Protein AF-A0A2K3L9N1-F1 (afdb_monomer)

Radius of gyration: 13.88 Å; Cα contacts (8 Å, |Δi|>4): 124; chains: 1; bounding box: 34×28×40 Å

Structure (mmCIF, N/CA/C/O backbone):
data_AF-A0A2K3L9N1-F1
#
_entry.id   AF-A0A2K3L9N1-F1
#
loop_
_atom_site.group_PDB
_atom_site.id
_atom_site.type_symbol
_atom_site.label_atom_id
_atom_site.label_alt_id
_atom_site.label_comp_id
_atom_site.label_asym_id
_atom_site.label_entity_id
_atom_site.label_s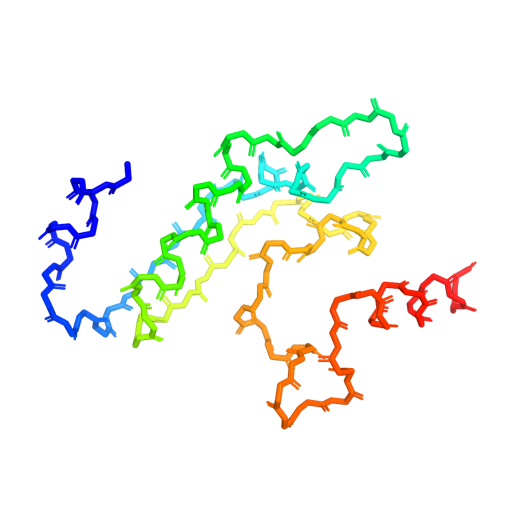eq_id
_atom_site.pdbx_PDB_ins_code
_atom_site.Cartn_x
_atom_site.Cartn_y
_atom_site.Cartn_z
_atom_site.occupancy
_atom_site.B_iso_or_equiv
_atom_site.auth_seq_id
_atom_site.auth_comp_id
_atom_site.auth_asym_id
_atom_site.auth_atom_id
_atom_site.pdbx_PDB_model_num
ATOM 1 N N . MET A 1 1 ? 7.489 5.240 13.591 1.00 83.81 1 MET A N 1
ATOM 2 C CA . MET A 1 1 ? 6.244 4.552 13.190 1.00 83.81 1 MET A CA 1
ATOM 3 C C . MET A 1 1 ? 5.232 4.450 14.329 1.00 83.81 1 MET A C 1
ATOM 5 O O . MET A 1 1 ? 4.078 4.782 14.113 1.00 83.81 1 MET A O 1
ATOM 9 N N . GLN A 1 2 ? 5.660 4.076 15.541 1.00 87.00 2 GLN A N 1
ATOM 10 C CA . GLN A 1 2 ? 4.781 3.850 16.704 1.00 87.00 2 GLN A CA 1
ATOM 11 C C . GLN A 1 2 ? 3.746 4.957 16.981 1.00 87.00 2 GLN A C 1
ATOM 13 O O . GLN A 1 2 ? 2.608 4.636 17.290 1.00 87.00 2 GLN A O 1
ATOM 18 N N . GLN A 1 3 ? 4.095 6.237 16.812 1.00 93.62 3 GLN A N 1
ATOM 19 C CA . GLN A 1 3 ? 3.157 7.347 17.029 1.00 93.62 3 GLN A CA 1
ATOM 20 C C . GLN A 1 3 ? 1.924 7.294 16.109 1.00 93.62 3 GLN A C 1
ATOM 22 O O . GLN A 1 3 ? 0.809 7.465 16.589 1.00 93.62 3 GLN A O 1
ATOM 27 N N . LEU A 1 4 ? 2.104 7.031 14.808 1.00 92.94 4 LEU A N 1
ATOM 28 C CA . LEU A 1 4 ? 0.986 6.965 13.856 1.00 92.94 4 LEU A CA 1
ATOM 29 C C . LEU A 1 4 ? 0.049 5.800 14.191 1.00 92.94 4 LEU A C 1
ATOM 31 O O . LEU A 1 4 ? -1.166 5.963 14.218 1.00 92.94 4 LEU A O 1
ATOM 35 N N . VAL A 1 5 ? 0.629 4.643 14.517 1.00 94.50 5 VAL A N 1
ATOM 36 C CA . VAL A 1 5 ? -0.119 3.450 14.937 1.00 94.50 5 VAL A CA 1
ATOM 37 C C . VAL A 1 5 ? -0.880 3.717 16.237 1.00 94.50 5 VAL A C 1
ATOM 39 O O . VAL A 1 5 ? -2.045 3.351 16.359 1.00 94.50 5 VAL A O 1
ATOM 42 N N . GLN A 1 6 ? -0.259 4.415 17.190 1.00 95.25 6 GLN A N 1
ATOM 43 C CA . GLN A 1 6 ? -0.907 4.808 18.439 1.00 95.25 6 GLN A CA 1
ATOM 44 C C . GLN A 1 6 ? -2.093 5.753 18.206 1.00 95.25 6 GLN A C 1
ATOM 46 O O . GLN A 1 6 ? -3.113 5.601 18.871 1.00 95.25 6 GLN A O 1
ATOM 51 N N . TRP A 1 7 ? -1.984 6.708 17.277 1.00 95.50 7 TRP A N 1
ATOM 52 C CA . TRP A 1 7 ? -3.086 7.615 16.938 1.00 95.50 7 TRP A CA 1
ATOM 53 C C . TRP A 1 7 ? -4.273 6.898 16.300 1.00 95.50 7 TRP A C 1
ATOM 55 O O . TRP A 1 7 ? -5.413 7.228 16.612 1.00 95.50 7 TRP A O 1
ATOM 65 N N . CYS A 1 8 ? -4.016 5.908 15.445 1.00 95.25 8 CYS A N 1
ATOM 66 C CA . CYS A 1 8 ? -5.058 5.044 14.892 1.00 95.25 8 CYS A CA 1
ATOM 67 C C . CYS A 1 8 ? -5.781 4.239 15.986 1.00 95.25 8 CYS A C 1
ATOM 69 O O . CYS A 1 8 ? -6.974 3.971 15.866 1.00 95.25 8 CYS A O 1
ATOM 71 N N . GLY A 1 9 ? -5.075 3.893 17.066 1.00 92.12 9 GLY A N 1
ATOM 72 C CA . GLY A 1 9 ? -5.612 3.097 18.161 1.00 92.12 9 GLY A CA 1
ATOM 73 C C . GLY A 1 9 ? -5.708 1.608 17.822 1.00 92.12 9 GLY A C 1
ATOM 74 O O . GLY A 1 9 ? -5.357 1.154 16.731 1.00 92.12 9 GLY A O 1
ATOM 75 N N . SER A 1 10 ? -6.160 0.813 18.793 1.00 87.19 10 SER A N 1
ATOM 76 C CA . SER A 1 10 ? -6.351 -0.621 18.582 1.00 87.19 10 SER A CA 1
ATOM 77 C C . SER A 1 10 ? -7.563 -0.874 17.683 1.00 87.19 10 SER A C 1
ATOM 79 O O . SER A 1 10 ? -8.608 -0.251 17.846 1.00 87.19 10 SER A O 1
ATOM 81 N N . LYS A 1 11 ? -7.427 -1.827 16.749 1.00 90.69 11 LYS A N 1
ATOM 82 C CA . LYS A 1 11 ? -8.489 -2.239 15.809 1.00 90.69 11 LYS A CA 1
ATOM 83 C C . LYS A 1 11 ? -8.960 -1.141 14.843 1.00 90.69 11 LYS A C 1
ATOM 85 O O . LYS A 1 11 ? -10.115 -1.145 14.436 1.00 90.69 11 LYS A O 1
ATOM 90 N N . PHE A 1 12 ? -8.081 -0.213 14.473 1.00 96.69 12 PHE A N 1
ATOM 91 C CA . PHE A 1 12 ? -8.393 0.795 13.462 1.00 96.69 12 PHE A CA 1
ATOM 92 C C . PHE A 1 12 ? -8.789 0.152 12.123 1.00 96.69 12 PHE A C 1
ATOM 94 O O . PHE A 1 12 ? -7.973 -0.522 11.494 1.00 96.69 12 PHE A O 1
ATOM 101 N N . ASP A 1 13 ? -10.015 0.416 11.676 1.00 96.94 13 ASP A N 1
ATOM 102 C CA . ASP A 1 13 ? -10.618 -0.062 10.424 1.00 96.94 13 ASP A CA 1
ATOM 103 C C . ASP A 1 13 ? -10.895 1.088 9.429 1.00 96.94 13 ASP A C 1
ATOM 105 O O . ASP A 1 13 ? -11.654 0.961 8.461 1.00 96.94 13 ASP A O 1
ATOM 109 N N . GLY A 1 14 ? -10.291 2.251 9.686 1.00 96.44 14 GLY A N 1
ATOM 110 C CA . GLY A 1 14 ? -10.430 3.451 8.872 1.00 96.44 14 GLY A CA 1
ATOM 111 C C . GLY A 1 14 ? -9.654 3.389 7.554 1.00 96.44 14 GLY A C 1
ATOM 112 O O . GLY A 1 14 ? -9.148 2.348 7.134 1.00 96.44 14 GLY A O 1
ATOM 113 N N . LEU A 1 15 ? -9.577 4.531 6.873 1.00 96.75 15 LEU A N 1
ATOM 114 C CA . LEU A 1 15 ? -8.868 4.677 5.602 1.00 96.75 15 LEU A CA 1
ATOM 115 C C . LEU A 1 15 ? -7.464 5.260 5.819 1.00 96.75 15 LEU A C 1
ATOM 117 O O . LEU A 1 15 ? -7.318 6.309 6.442 1.00 96.75 15 LEU A O 1
ATOM 121 N N . ILE A 1 16 ? -6.450 4.613 5.245 1.00 96.69 16 ILE A N 1
ATOM 122 C CA . ILE A 1 16 ? -5.086 5.129 5.101 1.00 96.69 16 ILE A CA 1
ATOM 123 C C . ILE A 1 16 ? -4.869 5.482 3.632 1.00 96.69 16 ILE A C 1
ATOM 125 O O . ILE A 1 16 ? -5.031 4.638 2.750 1.00 96.69 16 ILE A O 1
ATOM 129 N N . ILE A 1 17 ? -4.475 6.726 3.370 1.00 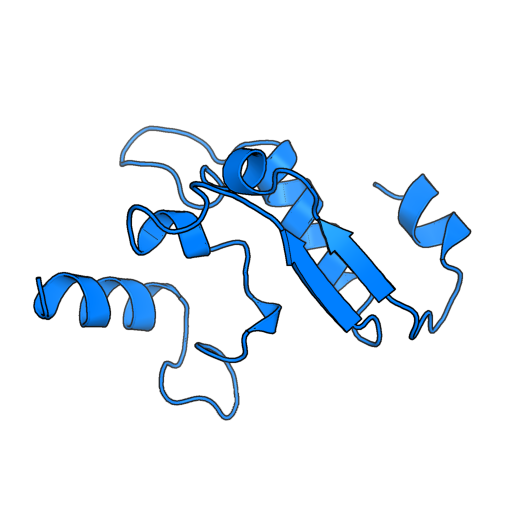97.19 17 ILE A N 1
ATOM 130 C CA . ILE A 1 17 ? -4.117 7.188 2.028 1.00 97.19 17 ILE A CA 1
ATOM 131 C C . ILE A 1 17 ? -2.611 7.415 2.000 1.00 97.19 17 ILE A C 1
ATOM 133 O O . ILE A 1 17 ? -2.095 8.292 2.692 1.00 97.19 17 ILE A O 1
ATOM 137 N N . PHE A 1 18 ? -1.904 6.630 1.191 1.00 96.00 18 PHE A N 1
ATOM 138 C CA . PHE A 1 18 ? -0.518 6.926 0.861 1.00 96.00 18 PHE A CA 1
ATOM 139 C C . PHE A 1 18 ? -0.494 7.870 -0.332 1.00 96.00 18 PHE A C 1
ATOM 141 O O . PHE A 1 18 ? -0.627 7.434 -1.476 1.00 96.00 18 PHE A O 1
ATOM 148 N N . ASP A 1 19 ? -0.336 9.157 -0.046 1.00 95.00 19 ASP A N 1
ATOM 149 C CA . ASP A 1 19 ? -0.172 10.188 -1.064 1.00 95.00 19 ASP A CA 1
ATOM 150 C C . ASP A 1 19 ? 1.270 10.248 -1.585 1.00 95.00 19 ASP A C 1
ATOM 152 O O . ASP A 1 19 ? 2.227 9.992 -0.848 1.00 95.00 19 ASP A O 1
ATOM 156 N N . GLU A 1 20 ? 1.421 10.531 -2.877 1.00 93.00 20 GLU A N 1
ATOM 157 C CA . GLU A 1 20 ? 2.685 10.459 -3.619 1.00 93.00 20 GLU A CA 1
ATOM 158 C C . GLU A 1 20 ? 3.513 9.200 -3.306 1.00 93.00 20 GLU A C 1
ATOM 160 O O . GLU A 1 20 ? 4.737 9.225 -3.107 1.00 93.00 20 GLU A O 1
ATOM 165 N N . CYS A 1 21 ? 2.830 8.052 -3.252 1.00 92.56 21 CYS A N 1
ATOM 166 C CA . CYS A 1 21 ? 3.406 6.829 -2.699 1.00 92.56 21 CYS A CA 1
ATOM 167 C C . CYS A 1 21 ? 4.536 6.220 -3.542 1.00 92.56 21 CYS A C 1
ATOM 169 O O . CYS A 1 21 ? 5.242 5.341 -3.052 1.00 92.56 21 CYS A O 1
ATOM 171 N N . HIS A 1 22 ? 4.815 6.746 -4.744 1.00 89.88 22 HIS A N 1
ATOM 172 C CA . HIS A 1 22 ? 6.009 6.381 -5.518 1.00 89.88 22 HIS A CA 1
ATOM 173 C C . HIS A 1 22 ? 7.320 6.587 -4.734 1.00 89.88 22 HIS A C 1
ATOM 175 O O . HIS A 1 22 ? 8.337 5.977 -5.065 1.00 89.88 22 HIS A O 1
ATOM 181 N N . LYS A 1 23 ? 7.323 7.397 -3.665 1.00 88.50 23 LYS A N 1
ATOM 182 C CA . LYS A 1 23 ? 8.463 7.530 -2.740 1.00 88.50 23 LYS A CA 1
ATOM 183 C C . LYS A 1 23 ? 8.808 6.232 -1.992 1.00 88.50 23 LYS A C 1
ATOM 185 O O . LYS A 1 23 ? 9.932 6.099 -1.513 1.00 88.50 23 LYS A O 1
ATOM 190 N N . ALA A 1 24 ? 7.886 5.270 -1.922 1.00 90.69 24 ALA A N 1
ATOM 191 C CA . ALA A 1 24 ? 8.082 3.956 -1.309 1.00 90.69 24 ALA A CA 1
ATOM 192 C C . ALA A 1 24 ? 8.564 2.872 -2.297 1.00 90.69 24 ALA A C 1
ATOM 194 O O . ALA A 1 24 ? 8.821 1.744 -1.881 1.00 90.69 24 ALA A O 1
ATOM 195 N N . LYS A 1 25 ? 8.746 3.199 -3.589 1.00 86.38 25 LYS A N 1
ATOM 196 C CA . LYS A 1 25 ? 9.086 2.225 -4.648 1.00 86.38 25 LYS A CA 1
ATOM 197 C C . LYS A 1 25 ? 10.370 1.429 -4.402 1.00 86.38 25 LYS A C 1
ATOM 199 O O . LYS A 1 25 ? 10.496 0.298 -4.849 1.00 86.38 25 LYS A O 1
ATOM 204 N N . ASN A 1 26 ? 11.312 1.999 -3.652 1.00 85.31 26 ASN A N 1
ATOM 205 C CA . ASN A 1 26 ? 12.592 1.373 -3.317 1.00 85.31 26 ASN A CA 1
ATOM 206 C C . ASN A 1 26 ? 12.487 0.490 -2.055 1.00 85.31 26 ASN A C 1
ATOM 208 O O . ASN A 1 26 ? 13.390 0.496 -1.214 1.00 85.31 26 ASN A O 1
ATOM 212 N N . LEU A 1 27 ? 11.357 -0.201 -1.876 1.00 86.50 27 LEU A N 1
ATOM 213 C CA . LEU A 1 27 ? 11.203 -1.242 -0.859 1.00 86.50 27 LEU A CA 1
ATOM 214 C C . LEU A 1 27 ? 11.967 -2.504 -1.277 1.00 86.50 27 LEU A C 1
ATOM 216 O O . LEU A 1 27 ? 12.714 -3.052 -0.474 1.00 86.50 27 LEU A O 1
ATOM 220 N N . VAL A 1 28 ? 11.835 -2.907 -2.544 1.00 85.06 28 VAL A N 1
ATOM 221 C CA . VAL A 1 28 ? 12.658 -3.954 -3.159 1.00 85.06 28 VAL A CA 1
ATOM 222 C C . VAL A 1 28 ? 13.738 -3.264 -3.997 1.00 85.06 28 VAL A C 1
ATOM 224 O O . VAL A 1 28 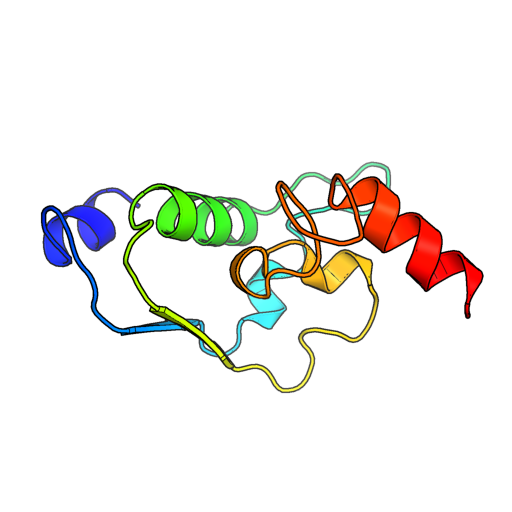? 13.440 -2.736 -5.071 1.00 85.06 28 VAL A O 1
ATOM 227 N N . PRO A 1 29 ? 14.978 -3.169 -3.490 1.00 79.06 29 PRO A N 1
ATOM 228 C CA . PRO A 1 29 ? 16.045 -2.456 -4.176 1.00 79.06 29 PRO A CA 1
ATOM 229 C C . PRO A 1 29 ? 16.570 -3.231 -5.393 1.00 79.06 29 PRO A C 1
ATOM 231 O O . PRO A 1 29 ? 16.524 -4.458 -5.448 1.00 79.06 29 PRO A O 1
ATOM 234 N N . GLU A 1 30 ? 17.158 -2.506 -6.347 1.00 78.38 30 GLU A N 1
ATOM 235 C CA . GLU A 1 30 ? 18.016 -3.111 -7.373 1.00 78.38 30 GLU A CA 1
ATOM 236 C C . GLU A 1 30 ? 19.205 -3.839 -6.722 1.00 78.38 30 GLU A C 1
ATOM 238 O O . GLU A 1 30 ? 19.639 -3.483 -5.619 1.00 78.38 30 GLU A O 1
ATOM 243 N N . LYS A 1 31 ? 19.773 -4.834 -7.421 1.00 74.50 31 LYS A N 1
ATOM 244 C CA . LYS A 1 31 ? 20.932 -5.599 -6.934 1.00 74.50 31 LYS A CA 1
ATOM 245 C C . LYS A 1 31 ? 22.026 -4.662 -6.399 1.00 74.50 31 LYS A C 1
ATOM 247 O O . LYS A 1 31 ? 22.510 -3.788 -7.112 1.00 74.50 31 LYS A O 1
ATOM 252 N N . GLY A 1 32 ? 22.417 -4.870 -5.141 1.00 70.81 32 GLY A N 1
ATOM 253 C CA . GLY A 1 32 ? 23.479 -4.111 -4.469 1.00 70.81 32 GLY A CA 1
ATOM 254 C C . GLY A 1 32 ? 23.028 -2.854 -3.712 1.00 70.81 32 GLY A C 1
ATOM 255 O O . GLY A 1 32 ? 23.861 -2.222 -3.065 1.00 70.81 32 GLY A O 1
ATOM 256 N N . LYS A 1 33 ? 21.738 -2.490 -3.736 1.00 79.62 33 LYS A N 1
ATOM 257 C CA . LYS A 1 33 ? 21.181 -1.383 -2.937 1.00 79.62 33 LYS A CA 1
ATOM 258 C C . LYS A 1 33 ? 20.396 -1.912 -1.729 1.00 79.62 33 LYS A C 1
ATOM 260 O O . LYS A 1 33 ? 19.998 -3.072 -1.694 1.00 79.62 33 LYS A O 1
ATOM 265 N N . LYS A 1 34 ? 20.188 -1.058 -0.722 1.00 80.12 34 LYS A N 1
ATOM 266 C CA . LYS A 1 34 ? 19.354 -1.359 0.456 1.00 80.12 34 LYS A CA 1
ATOM 267 C C . LYS A 1 34 ? 17.944 -0.798 0.281 1.00 80.12 34 LYS A C 1
ATOM 269 O O . LYS A 1 34 ? 17.766 0.209 -0.408 1.00 80.12 34 LYS A O 1
ATOM 274 N N . SER A 1 35 ? 16.976 -1.438 0.928 1.00 87.00 35 SER A N 1
ATOM 275 C CA . SER A 1 35 ? 15.622 -0.917 1.107 1.00 87.00 35 SER A CA 1
ATOM 276 C C . SER A 1 35 ? 15.660 0.475 1.740 1.00 87.00 35 SER A C 1
ATOM 278 O O . SER A 1 35 ? 16.535 0.809 2.546 1.00 87.00 35 SER A O 1
ATOM 280 N N . THR A 1 36 ? 14.718 1.326 1.344 1.00 89.69 36 THR A N 1
ATOM 281 C CA . THR A 1 36 ? 14.575 2.651 1.959 1.00 89.69 36 THR A CA 1
ATOM 282 C C . THR A 1 36 ? 13.773 2.561 3.250 1.00 89.69 36 THR A C 1
ATOM 284 O O . THR A 1 36 ? 12.755 1.873 3.299 1.00 89.69 36 THR A O 1
ATOM 287 N N . ARG A 1 37 ? 14.157 3.358 4.258 1.00 90.88 37 ARG A N 1
ATOM 288 C CA . ARG A 1 37 ? 13.384 3.500 5.506 1.00 90.88 37 ARG A CA 1
ATOM 289 C C . ARG A 1 37 ? 11.925 3.877 5.246 1.00 90.88 37 ARG A C 1
ATOM 291 O O . ARG A 1 37 ? 11.050 3.475 5.997 1.00 90.88 37 ARG A O 1
ATOM 298 N N . THR A 1 38 ? 11.663 4.649 4.190 1.00 91.69 38 THR A N 1
ATOM 299 C CA . THR A 1 38 ? 10.304 5.014 3.767 1.00 91.69 38 THR A CA 1
ATOM 300 C C . THR A 1 38 ? 9.519 3.802 3.274 1.00 91.69 38 THR A C 1
ATOM 302 O O . THR A 1 38 ? 8.376 3.629 3.678 1.00 91.69 38 THR A O 1
ATOM 305 N N . GLY A 1 39 ? 10.118 2.958 2.427 1.00 92.62 39 GLY A N 1
ATOM 306 C CA . GLY A 1 39 ? 9.478 1.728 1.957 1.00 92.62 39 GLY A CA 1
ATOM 307 C C . GLY A 1 39 ? 9.160 0.777 3.109 1.00 92.62 39 GLY A C 1
ATOM 308 O O . GLY A 1 39 ? 8.032 0.303 3.213 1.00 92.62 39 GLY A O 1
ATOM 309 N N . GLU A 1 40 ? 10.126 0.558 4.005 1.00 93.69 40 GLU A N 1
ATOM 310 C CA . GLU A 1 40 ? 9.954 -0.270 5.210 1.00 93.69 40 GLU A CA 1
ATOM 311 C C . GLU A 1 40 ? 8.843 0.284 6.106 1.00 93.69 40 GLU A C 1
ATOM 313 O O . GLU A 1 40 ? 7.916 -0.431 6.460 1.00 93.69 40 GLU A O 1
ATOM 318 N N . ALA A 1 41 ? 8.858 1.591 6.375 1.00 94.38 41 ALA A N 1
ATOM 319 C CA . ALA A 1 41 ? 7.825 2.269 7.149 1.00 94.38 41 ALA A CA 1
ATOM 320 C C . ALA A 1 41 ? 6.412 2.101 6.553 1.00 94.38 41 ALA A C 1
ATOM 322 O O . ALA A 1 41 ? 5.448 1.887 7.292 1.00 94.38 41 ALA A O 1
ATOM 323 N N . VAL A 1 42 ? 6.277 2.198 5.227 1.00 95.56 42 VAL A N 1
ATOM 324 C CA . VAL A 1 42 ? 5.000 1.988 4.528 1.00 95.56 42 VAL A CA 1
ATOM 325 C C . VAL A 1 42 ? 4.548 0.534 4.636 1.00 95.56 42 VAL A C 1
ATOM 327 O O . VAL A 1 42 ? 3.359 0.288 4.818 1.00 95.56 42 VAL A O 1
ATOM 330 N N . LEU A 1 43 ? 5.456 -0.438 4.559 1.00 95.25 43 LEU A N 1
ATOM 331 C CA . LEU A 1 43 ? 5.110 -1.845 4.768 1.00 95.25 43 LEU A CA 1
ATOM 332 C C . LEU A 1 43 ? 4.693 -2.109 6.227 1.00 95.25 43 LEU A C 1
ATOM 334 O O . LEU A 1 43 ? 3.643 -2.700 6.479 1.00 95.25 43 LEU A O 1
ATOM 338 N N . ASP A 1 44 ? 5.466 -1.595 7.181 1.00 95.50 44 ASP A N 1
ATOM 339 C CA . ASP A 1 44 ? 5.279 -1.814 8.616 1.00 95.50 44 ASP A CA 1
ATOM 340 C C . ASP A 1 44 ? 3.937 -1.291 9.130 1.00 95.50 44 ASP A C 1
ATOM 342 O O . ASP A 1 44 ? 3.307 -1.933 9.973 1.00 95.50 44 ASP A O 1
ATOM 346 N N . ILE A 1 45 ? 3.486 -0.121 8.664 1.00 95.56 45 ILE A N 1
ATOM 347 C CA . ILE A 1 45 ? 2.205 0.440 9.116 1.00 95.56 45 ILE A CA 1
ATOM 348 C C . ILE A 1 45 ? 1.016 -0.380 8.603 1.00 95.56 45 ILE A C 1
ATOM 350 O O . ILE A 1 45 ? 0.036 -0.552 9.323 1.00 95.56 45 ILE A O 1
ATOM 354 N N . GLN A 1 46 ? 1.115 -0.942 7.394 1.00 96.12 46 GLN A N 1
ATOM 355 C CA . GLN A 1 46 ? 0.077 -1.805 6.825 1.00 96.12 46 GLN A CA 1
ATOM 356 C C . GLN A 1 46 ? -0.037 -3.129 7.587 1.00 96.12 46 GLN A C 1
ATOM 358 O O . GLN A 1 46 ? -1.145 -3.632 7.760 1.00 96.12 46 GLN A O 1
ATOM 363 N N . ALA A 1 47 ? 1.094 -3.671 8.055 1.00 94.69 47 ALA A N 1
ATOM 364 C CA . ALA A 1 47 ? 1.133 -4.875 8.882 1.00 94.69 47 ALA A CA 1
ATOM 365 C C . ALA A 1 47 ? 0.599 -4.626 10.303 1.00 94.69 47 ALA A C 1
ATOM 367 O O . ALA A 1 47 ? -0.083 -5.478 10.868 1.00 94.69 47 ALA A O 1
ATOM 368 N N . GLN A 1 48 ? 0.879 -3.452 10.877 1.00 95.81 48 GLN A N 1
ATOM 369 C CA . GLN A 1 48 ? 0.400 -3.076 12.213 1.00 95.81 48 GLN A CA 1
ATOM 370 C C . GLN A 1 48 ? -1.088 -2.704 12.248 1.00 95.81 48 GLN A C 1
ATOM 372 O O . GLN A 1 48 ? -1.709 -2.807 13.304 1.00 95.81 48 GLN A O 1
ATOM 377 N N . LEU A 1 49 ? -1.664 -2.289 11.116 1.00 96.38 49 LEU A N 1
ATOM 378 C CA . LEU A 1 49 ? -3.072 -1.903 10.983 1.00 96.3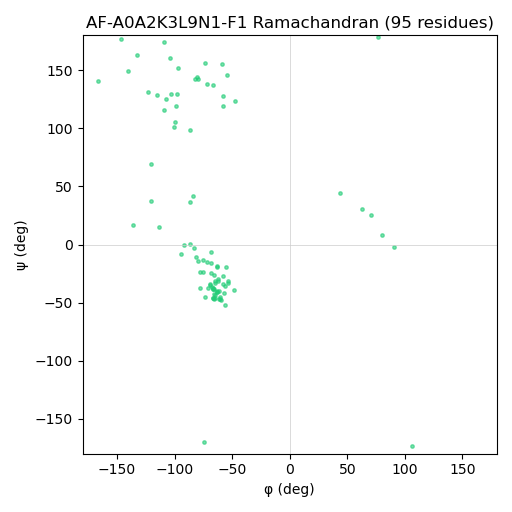8 49 LEU A CA 1
ATOM 379 C C . LEU A 1 49 ? -3.781 -2.798 9.943 1.00 96.38 49 LEU A C 1
ATOM 381 O O . LEU A 1 49 ? -4.139 -2.332 8.855 1.00 96.38 49 LEU A O 1
ATOM 385 N N . PRO A 1 50 ? -3.986 -4.095 10.248 1.00 95.38 50 PRO A N 1
ATOM 386 C CA . PRO A 1 50 ? -4.498 -5.064 9.278 1.00 95.38 50 PRO A CA 1
ATOM 387 C C . PRO A 1 50 ? -5.930 -4.759 8.817 1.00 95.38 50 PRO A C 1
ATOM 389 O O . PRO A 1 50 ? -6.237 -4.947 7.641 1.00 95.38 50 PRO A O 1
ATOM 392 N N . GLU A 1 51 ? -6.771 -4.201 9.689 1.00 95.88 51 GLU A N 1
ATOM 393 C CA . GLU A 1 51 ? -8.172 -3.874 9.375 1.00 95.88 51 GLU A CA 1
ATOM 394 C C . GLU A 1 51 ? -8.326 -2.569 8.577 1.00 95.88 51 GLU A C 1
ATOM 396 O O . GLU A 1 51 ? -9.378 -2.307 7.994 1.00 95.88 51 GLU A O 1
ATOM 401 N N . ALA A 1 52 ? -7.276 -1.745 8.503 1.00 97.38 52 ALA A N 1
ATOM 402 C CA . ALA A 1 52 ? -7.328 -0.484 7.779 1.00 97.38 52 ALA A CA 1
ATOM 403 C C . ALA A 1 52 ? -7.478 -0.714 6.271 1.00 97.38 52 ALA A C 1
ATOM 405 O O . ALA A 1 52 ? -6.785 -1.544 5.675 1.00 97.38 52 ALA A O 1
ATOM 406 N N . ARG A 1 53 ? -8.334 0.074 5.622 1.00 96.75 53 ARG A N 1
ATOM 407 C CA . ARG A 1 53 ? -8.423 0.136 4.157 1.00 96.75 53 ARG A CA 1
ATOM 408 C C . ARG A 1 53 ? -7.294 1.021 3.642 1.00 96.75 53 ARG A C 1
ATOM 410 O O . ARG A 1 53 ? -6.975 2.029 4.269 1.00 96.75 53 ARG A O 1
ATOM 417 N N . VAL A 1 54 ? -6.698 0.667 2.506 1.00 97.50 54 VAL A N 1
ATOM 418 C CA . VAL A 1 54 ? -5.542 1.390 1.959 1.00 97.50 54 VAL A CA 1
ATOM 419 C C . VAL A 1 54 ? -5.838 1.884 0.551 1.00 97.50 54 VAL A C 1
ATOM 421 O O . VAL A 1 54 ? -6.286 1.119 -0.298 1.00 97.50 54 VAL A O 1
ATOM 424 N N . VAL A 1 55 ? -5.551 3.161 0.303 1.00 97.25 55 VAL A N 1
ATOM 425 C CA . VAL A 1 55 ? -5.519 3.763 -1.033 1.00 97.25 55 VAL A CA 1
ATOM 426 C C . VAL A 1 55 ? -4.090 4.199 -1.338 1.00 97.25 55 VAL A C 1
ATOM 428 O O . VAL A 1 55 ? -3.465 4.918 -0.557 1.00 97.25 55 VAL A O 1
ATOM 431 N N . TYR A 1 56 ? -3.583 3.776 -2.494 1.00 96.00 56 TYR A N 1
ATOM 432 C CA . TYR A 1 56 ? -2.282 4.185 -3.017 1.00 96.00 56 TYR A CA 1
ATOM 433 C C . TYR A 1 56 ? -2.494 5.281 -4.068 1.00 96.00 56 TYR A C 1
ATOM 435 O O . TYR A 1 56 ? -2.935 4.996 -5.179 1.00 96.00 56 TYR A O 1
ATOM 443 N N . CYS A 1 57 ? -2.198 6.534 -3.724 1.00 94.31 57 CYS A N 1
ATOM 444 C CA . CYS A 1 57 ? -2.285 7.670 -4.640 1.00 94.31 57 CYS A CA 1
ATOM 445 C C . CYS A 1 57 ? -0.887 7.986 -5.189 1.00 94.31 57 CYS A C 1
ATOM 447 O O . CYS A 1 57 ? 0.054 8.223 -4.426 1.00 94.31 57 CYS A O 1
ATOM 449 N N . SER A 1 58 ? -0.709 7.907 -6.509 1.00 89.75 58 SER A N 1
ATOM 450 C CA . SER A 1 58 ? 0.559 8.247 -7.162 1.00 89.75 58 SER A CA 1
ATOM 451 C C . SER A 1 58 ? 0.404 8.385 -8.674 1.00 89.75 58 SER A C 1
ATOM 453 O O . SER A 1 58 ? -0.244 7.556 -9.306 1.00 89.75 58 SER A O 1
ATOM 455 N N . ALA A 1 59 ? 1.086 9.369 -9.264 1.00 86.00 59 ALA A N 1
ATOM 456 C CA . ALA A 1 59 ? 1.155 9.535 -10.717 1.00 86.00 59 ALA A CA 1
ATOM 457 C C . ALA A 1 59 ? 2.138 8.563 -11.407 1.00 86.00 59 ALA A C 1
ATOM 459 O O . ALA A 1 59 ? 2.016 8.301 -12.599 1.00 86.00 59 ALA A O 1
ATOM 460 N N . THR A 1 60 ? 3.136 8.041 -10.680 1.00 82.50 60 THR A N 1
ATOM 461 C CA . THR A 1 60 ? 4.268 7.278 -11.260 1.00 82.50 60 THR A CA 1
ATOM 462 C C . THR A 1 60 ? 4.624 6.008 -10.475 1.00 82.50 60 THR A C 1
ATOM 464 O O . THR A 1 60 ? 5.710 5.450 -10.614 1.00 82.50 60 THR A O 1
ATOM 467 N N . GLY A 1 61 ? 3.723 5.533 -9.609 1.00 71.12 61 GLY A N 1
ATOM 468 C CA . GLY A 1 61 ? 4.019 4.460 -8.648 1.00 71.12 61 GLY A CA 1
ATOM 469 C C . GLY A 1 61 ? 4.316 3.087 -9.262 1.00 71.12 61 GLY A C 1
ATOM 470 O O . GLY A 1 61 ? 5.050 2.312 -8.660 1.00 71.12 61 GLY A O 1
ATOM 471 N N . ALA A 1 62 ? 3.798 2.799 -10.459 1.00 77.00 62 ALA A N 1
ATOM 472 C CA . ALA A 1 62 ? 3.833 1.472 -11.080 1.00 77.00 62 ALA A CA 1
ATOM 473 C C . ALA A 1 62 ? 4.567 1.448 -12.438 1.00 77.00 62 ALA A C 1
ATOM 475 O O . ALA A 1 62 ? 4.152 0.756 -13.358 1.00 77.00 62 ALA A O 1
ATOM 476 N N . SER A 1 63 ? 5.658 2.212 -12.588 1.00 82.06 63 SER A N 1
ATOM 477 C CA . SER A 1 63 ? 6.441 2.216 -13.842 1.00 82.06 63 SER A CA 1
ATOM 478 C C . SER A 1 63 ? 7.182 0.903 -14.123 1.00 82.06 63 SER A C 1
ATOM 480 O O . SER A 1 63 ? 7.493 0.613 -15.269 1.00 82.06 63 SER A O 1
ATOM 482 N N . GLU A 1 64 ? 7.480 0.124 -13.084 1.00 87.44 64 GLU A N 1
ATOM 483 C CA . GLU A 1 64 ? 8.065 -1.212 -13.196 1.00 87.44 64 GLU A CA 1
ATOM 484 C C . GLU A 1 64 ? 7.410 -2.124 -12.153 1.00 87.44 64 GLU A C 1
ATOM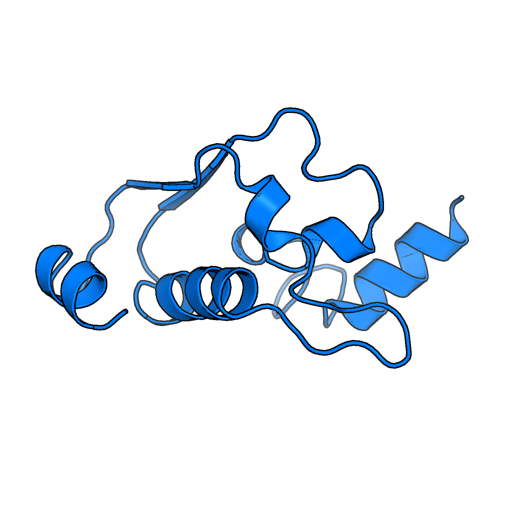 486 O O . GLU A 1 64 ? 7.103 -1.633 -11.059 1.00 87.44 64 GLU A O 1
ATOM 491 N N . 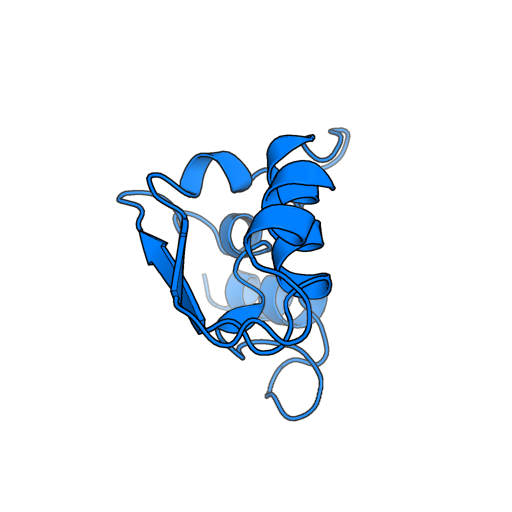PRO A 1 65 ? 7.267 -3.438 -12.411 1.00 89.81 65 PRO A N 1
ATOM 492 C CA . PRO A 1 65 ? 6.611 -4.354 -11.475 1.00 89.81 65 PRO A CA 1
ATOM 493 C C . PRO A 1 65 ? 7.247 -4.343 -10.076 1.00 89.81 65 PRO A C 1
ATOM 495 O O . PRO A 1 65 ? 6.542 -4.370 -9.068 1.00 89.81 65 PRO A O 1
ATOM 498 N N . ARG A 1 66 ? 8.578 -4.190 -9.991 1.00 90.56 66 ARG A N 1
ATOM 499 C CA . ARG A 1 66 ? 9.312 -4.085 -8.716 1.00 90.56 66 ARG A CA 1
ATOM 500 C C . ARG A 1 66 ? 8.835 -2.924 -7.836 1.00 90.56 66 ARG A C 1
ATOM 502 O O . ARG A 1 66 ? 8.823 -3.034 -6.613 1.00 90.56 66 ARG A O 1
ATOM 509 N N . ASN A 1 67 ? 8.426 -1.813 -8.457 1.00 91.12 67 ASN A N 1
ATOM 510 C CA . ASN A 1 67 ? 8.027 -0.597 -7.751 1.00 91.12 67 ASN A CA 1
ATOM 511 C C . ASN A 1 67 ? 6.713 -0.799 -6.985 1.00 91.12 67 ASN A C 1
ATOM 513 O O . ASN A 1 67 ? 6.418 -0.026 -6.082 1.00 91.12 67 ASN A O 1
ATOM 517 N N . MET A 1 68 ? 5.954 -1.852 -7.299 1.00 93.06 68 MET A N 1
ATOM 518 C CA . MET A 1 68 ? 4.688 -2.176 -6.648 1.00 93.06 68 MET A CA 1
ATOM 519 C C . MET A 1 68 ? 4.856 -2.950 -5.335 1.00 93.06 68 MET A C 1
ATOM 521 O O . MET A 1 68 ? 3.861 -3.195 -4.666 1.00 93.06 68 MET A O 1
ATOM 525 N N . ALA A 1 69 ? 6.076 -3.307 -4.919 1.00 93.94 69 ALA A N 1
ATOM 526 C CA . ALA A 1 69 ? 6.313 -4.182 -3.764 1.00 93.94 69 ALA A CA 1
ATOM 527 C C . ALA A 1 69 ? 5.631 -3.737 -2.457 1.00 93.94 69 ALA A C 1
ATOM 529 O O . ALA A 1 69 ? 5.256 -4.567 -1.635 1.00 93.94 69 ALA A O 1
ATOM 530 N N . TYR A 1 70 ? 5.464 -2.427 -2.250 1.00 94.50 70 TYR A N 1
ATOM 531 C CA . TYR A 1 70 ? 4.823 -1.880 -1.050 1.00 94.50 70 TYR A CA 1
ATOM 532 C C . TYR A 1 70 ? 3.286 -1.906 -1.115 1.00 94.50 70 TYR A C 1
ATOM 534 O O . TYR A 1 70 ? 2.627 -1.664 -0.101 1.00 94.50 70 TYR A O 1
ATOM 542 N N . MET A 1 71 ? 2.709 -2.202 -2.284 1.00 95.31 71 MET A N 1
ATOM 543 C CA . MET A 1 71 ? 1.268 -2.232 -2.545 1.00 95.31 71 MET A CA 1
ATOM 544 C C . MET A 1 71 ? 0.631 -3.577 -2.154 1.00 95.31 71 MET A C 1
ATOM 546 O O . MET A 1 71 ? -0.204 -4.130 -2.869 1.00 95.31 71 MET A O 1
ATOM 550 N N . VAL A 1 72 ? 1.033 -4.119 -1.002 1.00 94.81 72 VAL A N 1
ATOM 551 C CA . VAL A 1 72 ? 0.674 -5.474 -0.544 1.00 94.81 72 VAL A CA 1
ATOM 552 C C . VAL A 1 72 ? -0.828 -5.672 -0.315 1.00 94.81 72 VAL A C 1
ATOM 554 O O . VAL A 1 72 ? -1.302 -6.802 -0.286 1.00 94.81 72 VAL A O 1
ATOM 557 N N . ARG A 1 73 ? -1.602 -4.588 -0.169 1.00 95.50 73 ARG A N 1
ATOM 558 C CA . ARG A 1 73 ? -3.052 -4.641 0.084 1.00 95.50 73 ARG A CA 1
ATOM 559 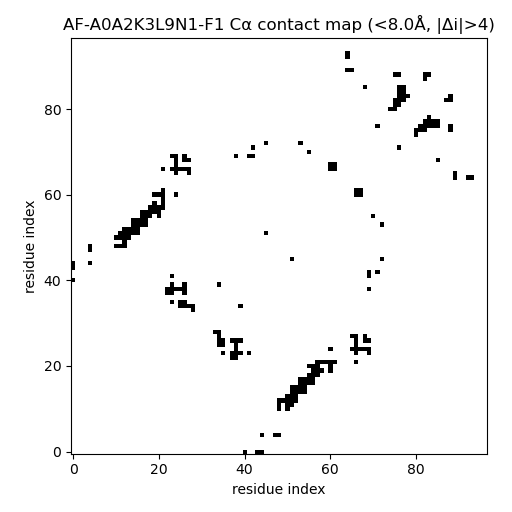C C . ARG A 1 73 ? -3.898 -4.726 -1.187 1.00 95.50 73 ARG A C 1
ATOM 561 O O . ARG A 1 73 ? -5.115 -4.801 -1.078 1.00 95.50 73 ARG A O 1
ATOM 568 N N . LEU A 1 74 ? -3.282 -4.748 -2.373 1.00 94.19 74 LEU A N 1
ATOM 569 C CA . LEU A 1 74 ? -4.000 -4.961 -3.636 1.00 94.19 74 LEU A CA 1
ATOM 570 C C . LEU A 1 74 ? -4.498 -6.404 -3.818 1.00 94.19 74 LEU A C 1
ATOM 572 O O . LEU A 1 74 ? -5.322 -6.646 -4.694 1.00 94.19 74 LEU A O 1
ATOM 576 N N . GLY A 1 75 ? -4.001 -7.359 -3.023 1.00 93.88 75 GLY A N 1
ATOM 577 C CA . GLY A 1 75 ? -4.396 -8.768 -3.136 1.00 93.88 75 GLY A CA 1
ATOM 578 C C . GLY A 1 75 ? -3.867 -9.450 -4.399 1.00 93.88 75 GLY A C 1
ATOM 579 O O . GLY A 1 75 ? -4.471 -10.399 -4.887 1.00 93.88 75 GLY A O 1
ATOM 580 N N . LEU A 1 76 ? -2.7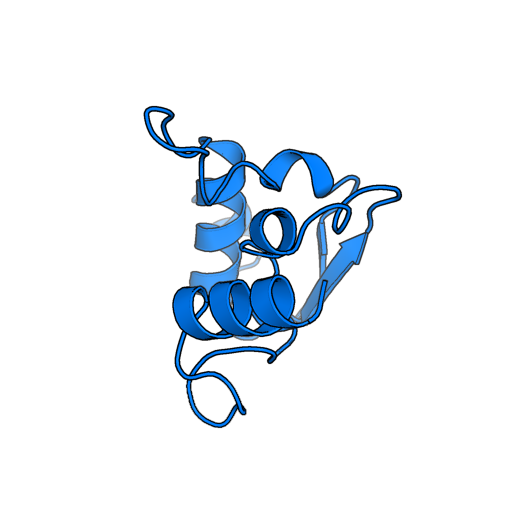55 -8.953 -4.948 1.00 94.56 76 LEU A N 1
ATOM 581 C CA . LEU A 1 76 ? -2.113 -9.546 -6.121 1.00 94.56 76 LEU A CA 1
ATOM 582 C C . LEU A 1 76 ? -1.298 -10.789 -5.749 1.00 94.56 76 LEU A C 1
ATOM 584 O O . LEU A 1 76 ? -1.296 -11.751 -6.505 1.00 94.56 76 LEU A O 1
ATOM 588 N N . TRP A 1 77 ? -0.640 -10.781 -4.590 1.00 96.06 77 TRP A N 1
ATOM 589 C CA . TRP A 1 77 ? 0.143 -11.903 -4.073 1.00 96.06 77 TRP A CA 1
ATOM 590 C C . TRP A 1 77 ? -0.183 -12.189 -2.604 1.00 96.06 77 TRP A C 1
ATOM 592 O O . TRP A 1 77 ? -0.719 -11.336 -1.891 1.00 96.06 77 TRP A O 1
ATOM 602 N N . G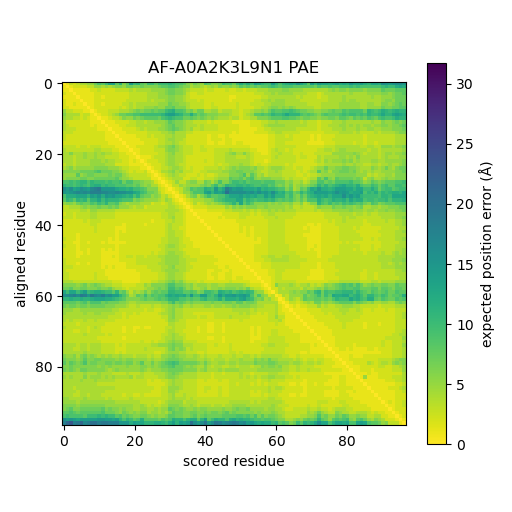LY A 1 78 ? 0.197 -13.381 -2.143 1.00 94.06 78 GLY A N 1
ATOM 603 C CA . GLY A 1 78 ? -0.040 -13.873 -0.790 1.00 94.06 78 GLY A CA 1
ATOM 604 C C . GLY A 1 78 ? -1.139 -14.935 -0.718 1.00 94.06 78 GLY A C 1
ATOM 605 O O . GLY A 1 78 ? -1.653 -15.424 -1.727 1.00 94.06 78 GLY A O 1
ATOM 606 N N . VAL A 1 79 ? -1.497 -15.314 0.510 1.00 93.12 79 VAL A N 1
ATOM 607 C CA . VAL A 1 79 ? -2.451 -16.399 0.783 1.00 93.12 79 VAL A CA 1
ATOM 608 C C . VAL A 1 79 ? -3.801 -16.124 0.116 1.00 93.12 79 VAL A C 1
ATOM 610 O O . VAL A 1 79 ? -4.400 -15.073 0.323 1.00 93.12 79 VAL A O 1
ATOM 613 N N . GLY A 1 80 ? -4.294 -17.094 -0.657 1.00 93.44 80 GLY A N 1
ATOM 614 C CA . GLY A 1 80 ? -5.589 -17.002 -1.339 1.00 93.44 80 GLY A CA 1
ATOM 615 C C . GLY A 1 80 ? -5.578 -16.191 -2.639 1.00 93.44 80 GLY A C 1
ATOM 616 O O . GLY A 1 80 ? -6.643 -15.951 -3.201 1.00 93.44 80 GLY A O 1
ATOM 617 N N . THR A 1 81 ? -4.403 -15.785 -3.125 1.00 95.00 81 THR A N 1
ATOM 618 C CA . THR A 1 81 ? -4.235 -15.083 -4.407 1.00 95.00 81 THR A CA 1
ATOM 619 C C . THR A 1 81 ? -3.563 -15.988 -5.448 1.00 95.00 81 THR A C 1
ATOM 621 O O . THR A 1 81 ? -3.168 -17.112 -5.135 1.00 95.00 81 THR A O 1
ATOM 624 N N . PHE A 1 82 ? -3.455 -15.520 -6.697 1.00 94.19 82 PHE A N 1
ATOM 625 C CA . PHE A 1 82 ? -2.838 -16.294 -7.784 1.00 94.19 82 PHE A CA 1
ATOM 626 C C . PHE A 1 82 ? -1.320 -16.462 -7.611 1.00 94.19 82 PHE A C 1
ATOM 628 O O . PHE A 1 82 ? -0.790 -17.508 -7.966 1.00 94.19 82 PHE A O 1
ATOM 635 N N . PHE A 1 83 ? -0.632 -15.458 -7.054 1.00 96.38 83 PHE A N 1
ATOM 636 C CA . PHE A 1 83 ? 0.811 -15.495 -6.809 1.00 96.38 83 PHE A CA 1
ATOM 637 C C . PHE A 1 83 ? 1.089 -15.747 -5.323 1.00 96.38 83 PHE A C 1
ATOM 639 O O . PHE A 1 83 ? 0.556 -15.058 -4.456 1.00 96.38 83 PHE A O 1
ATOM 646 N N . SER A 1 84 ? 1.945 -16.711 -4.996 1.00 95.75 84 SER A N 1
ATOM 647 C CA . SER A 1 84 ? 2.242 -17.075 -3.605 1.00 95.75 84 SER A CA 1
ATOM 648 C C . SER A 1 84 ? 2.979 -15.969 -2.842 1.00 95.75 84 SER A C 1
ATOM 650 O O . SER A 1 84 ? 2.681 -15.717 -1.671 1.00 95.75 84 SER A O 1
ATOM 652 N N . ASP A 1 85 ? 3.887 -15.260 -3.514 1.00 95.19 85 ASP A N 1
ATOM 653 C CA . ASP A 1 85 ? 4.634 -14.129 -2.972 1.00 95.19 85 ASP A CA 1
ATOM 654 C C . ASP A 1 85 ? 4.937 -13.052 -4.031 1.00 95.19 85 ASP A C 1
ATOM 656 O O . ASP A 1 85 ? 4.602 -13.169 -5.215 1.00 95.19 85 ASP A O 1
ATOM 660 N N . PHE A 1 86 ? 5.562 -11.954 -3.590 1.00 94.62 86 PHE A N 1
ATOM 661 C CA . PHE A 1 86 ? 5.927 -10.854 -4.482 1.00 94.62 86 PHE A CA 1
ATOM 662 C C . PHE A 1 86 ? 6.974 -11.257 -5.530 1.00 94.62 86 PHE A C 1
ATOM 664 O O . PHE A 1 86 ? 6.971 -10.709 -6.628 1.00 94.62 86 PHE A O 1
ATOM 671 N N . GLY A 1 87 ? 7.878 -12.186 -5.209 1.00 93.88 87 GLY A N 1
ATOM 672 C CA . GLY A 1 87 ? 8.904 -12.661 -6.132 1.00 93.88 87 GLY A CA 1
ATOM 673 C C . GLY A 1 87 ? 8.295 -13.404 -7.318 1.00 93.88 87 GLY A C 1
ATOM 674 O O . GLY A 1 87 ? 8.686 -13.150 -8.457 1.00 93.88 87 GLY A O 1
ATOM 675 N N . GLU A 1 88 ? 7.297 -14.251 -7.064 1.00 94.81 88 GLU A N 1
ATOM 676 C CA . GLU A 1 88 ? 6.542 -14.955 -8.102 1.00 94.81 88 GLU A CA 1
ATOM 677 C C . GLU A 1 88 ? 5.742 -13.986 -8.981 1.00 94.81 88 GLU A C 1
ATOM 679 O O . GLU A 1 88 ? 5.825 -14.058 -10.210 1.00 94.81 88 GLU A O 1
ATOM 684 N N . PHE A 1 89 ? 5.032 -13.030 -8.368 1.00 94.81 89 PHE A N 1
ATOM 685 C CA . PHE A 1 89 ? 4.348 -11.956 -9.097 1.00 94.81 89 PHE A CA 1
ATOM 686 C C . PHE A 1 89 ? 5.330 -11.182 -9.985 1.00 94.81 89 PHE A C 1
ATOM 688 O O . PHE A 1 89 ? 5.120 -11.035 -11.189 1.00 94.81 89 PHE A O 1
ATOM 695 N N . HIS A 1 90 ? 6.434 -10.718 -9.400 1.00 93.12 90 HIS A N 1
ATOM 696 C CA . HIS A 1 90 ? 7.442 -9.918 -10.080 1.00 93.12 90 HIS A CA 1
ATOM 697 C C . HIS A 1 90 ? 8.063 -10.670 -11.264 1.00 93.12 90 HIS A C 1
ATOM 699 O O . HIS A 1 90 ? 8.146 -10.118 -12.359 1.00 93.12 90 HIS A O 1
ATOM 705 N N . GLY A 1 91 ? 8.454 -11.933 -11.067 1.00 93.00 91 GLY A N 1
ATOM 706 C CA . GLY A 1 91 ? 9.007 -12.775 -12.128 1.00 93.00 91 GLY A CA 1
ATOM 707 C C . GLY A 1 91 ? 8.004 -13.048 -13.250 1.00 93.00 91 GLY A C 1
ATOM 708 O O . GLY A 1 91 ? 8.360 -12.961 -14.423 1.00 93.00 91 GLY A O 1
ATOM 709 N N . SER A 1 92 ? 6.742 -13.304 -12.899 1.00 93.06 92 SER A N 1
ATOM 710 C CA . SER A 1 92 ? 5.679 -13.574 -13.872 1.00 93.06 92 SER A CA 1
ATOM 711 C C . SER A 1 92 ? 5.370 -12.351 -14.733 1.00 93.06 92 SER A C 1
ATOM 713 O O . SER A 1 92 ? 5.326 -12.462 -15.955 1.00 93.06 92 SER A O 1
ATOM 715 N N . VAL A 1 93 ? 5.220 -11.167 -14.131 1.00 90.38 93 VAL A N 1
ATOM 716 C CA . VAL A 1 93 ? 4.952 -9.931 -14.888 1.00 90.38 93 VAL A CA 1
ATOM 717 C C . VAL A 1 93 ? 6.150 -9.542 -15.755 1.00 90.38 93 VAL A C 1
ATOM 719 O O . VAL A 1 93 ? 5.957 -9.134 -16.896 1.00 90.38 93 VAL A O 1
ATOM 722 N N . LEU A 1 94 ? 7.380 -9.718 -15.260 1.00 87.94 94 LEU A N 1
ATOM 723 C CA . LEU A 1 94 ? 8.588 -9.498 -16.061 1.00 87.94 94 LEU A CA 1
ATOM 724 C C . LEU A 1 94 ? 8.682 -10.432 -17.274 1.00 87.94 94 LEU A C 1
ATOM 726 O O . LEU A 1 94 ? 9.277 -10.047 -18.268 1.00 87.94 94 LEU A O 1
ATOM 730 N N . SER A 1 95 ? 8.118 -11.640 -17.208 1.00 87.31 95 SER A N 1
ATOM 731 C CA . SER A 1 95 ? 8.125 -12.573 -18.345 1.00 87.31 95 SER A CA 1
ATOM 732 C C . SER A 1 95 ? 7.140 -12.209 -19.463 1.00 87.31 95 SER A C 1
ATOM 734 O O . SER A 1 95 ? 7.214 -12.776 -20.550 1.00 87.31 95 SER A O 1
ATOM 736 N N . LEU A 1 96 ? 6.209 -11.287 -19.193 1.00 82.31 96 LEU A N 1
ATOM 737 C CA . LEU A 1 96 ? 5.180 -10.839 -20.136 1.00 82.31 96 LEU A CA 1
ATOM 738 C C . LEU A 1 96 ? 5.575 -9.573 -20.915 1.00 82.31 96 LEU A C 1
ATOM 740 O O . LEU A 1 96 ? 4.836 -9.181 -21.819 1.00 82.31 96 LEU A O 1
ATOM 744 N N . ILE A 1 97 ? 6.692 -8.932 -20.556 1.00 72.19 97 ILE A N 1
ATOM 745 C CA . ILE A 1 97 ? 7.218 -7.705 -21.179 1.00 72.19 97 ILE A CA 1
ATOM 746 C C . ILE A 1 97 ? 8.563 -7.965 -21.854 1.00 72.19 97 ILE A C 1
ATOM 748 O O . ILE A 1 97 ? 8.826 -7.280 -22.865 1.00 72.19 97 ILE A O 1
#

Secondary structure (DSSP, 8-state):
-HHHHHHH-TT--SEEEETTGGGGGGGSPPTTPPPPHHHHHHHHHHHH-TT-EEEE--SSTTSSGGGGTT-GGGSSBSTTSSBSSHHHHHHHHHTT-

InterPro domains:
  IPR026741 Protein strawberry notch [PTHR12706] (1-92)
  IPR027417 P-loop containing nucleoside triphosphate hydrolase [SSF52540] (3-85)
  IPR039187 Strawberry notch, AAA domain [PF13872] (1-92)

pLDDT: mean 91.16, std 6.22, range [70.81, 97.5]

Solvent-accessible surface area (backbone atoms only — not comparable to full-atom values): 5717 Å² total; per-residue (Å²): 113,68,68,64,54,58,71,58,42,87,86,32,59,54,81,45,73,39,70,64,40,41,75,27,24,44,41,56,43,61,95,95,56,71,57,36,72,58,14,50,50,56,42,52,52,50,67,76,35,71,63,34,45,79,46,83,40,53,97,67,32,69,84,43,72,57,29,42,64,57,56,63,86,73,58,63,40,28,93,95,37,92,20,72,36,67,67,55,42,39,54,54,58,62,73,77,111

Sequence (97 aa):
MQQLVQWCGSKFDGLIIFDECHKAKNLVPEKGKKSTRTGEAVLDIQAQLPEARVVYCSATGASEPRNMAYMVRLGLWGVGTFFSDFGEFHGSVLSLI

Nearest PDB structures (foldseek):
  8su9-assembly1_R  TM=4.632E-01  e=8.335E-01  Escherichia coli
  3kyc-assembly1_A  TM=2.846E-01  e=9.488E-01  Homo sapiens

Foldseek 3Di:
DVVVLVVCPPQNQEEDEDAQVLVLLQCPPDPPDDHDPSVVVLQVSCVSHVNYHYHYHHPCQPVALSSCQSVVVVQCEPDPHPHNHSVRVRVVVVVVD

Mean predicted aligned error: 4.14 Å

Organism: Trifolium pratense (NCBI:txid57577)